Protein AF-A0AAJ8DYX5-F1 (afdb_monomer_lite)

Radius of gyration: 20.35 Å; chains: 1; bounding box: 27×32×62 Å

Foldseek 3Di:
DCVLLVCCLCPVLVQDDDDPPQADDPVVVVPDDDDDCDDDPHHHPCRSVVSVVVCVVVCVSVVSVVVVVVVVVVVCVVCVVCVVPVVPVVPPD

Organism: Aspergillus niger (NCBI:txid5061)

Sequence (93 aa):
ASRKMYTHVRQNLKLPFIVEGTLWRPSDSAKTPDGEATPPPLPTMGDVVGIAYDAIRRGSLYTVAVECIRDVEQDMGKYPHCLVNYPTCASRI

Secondary structure (DSSP, 8-state):
-THHHHHIIIIIS-PPP--TTSS--GGGGTT---S--PPPSS--HHHHHHHHHHHHHTTHHHHHHHHHHHHHHHHHHH-GGGGT-HHHHTT--

pLDDT: mean 80.33, std 16.81, range [41.31, 97.25]

Structure (mmCIF, N/CA/C/O backbone):
data_AF-A0AAJ8DYX5-F1
#
_entry.id   AF-A0AAJ8DYX5-F1
#
loop_
_atom_site.group_PDB
_atom_site.id
_atom_site.type_symbol
_atom_site.label_atom_id
_atom_site.label_alt_id
_atom_site.label_comp_id
_atom_site.label_asym_id
_atom_site.label_entity_id
_atom_site.label_seq_id
_atom_site.pdbx_PDB_ins_code
_atom_site.Cartn_x
_atom_site.Cartn_y
_atom_site.Cartn_z
_atom_site.occupancy
_atom_site.B_iso_or_equiv
_atom_site.auth_seq_id
_atom_site.auth_comp_id
_atom_site.auth_asym_id
_atom_site.auth_atom_id
_atom_site.pdbx_PDB_model_num
ATOM 1 N N . ALA A 1 1 ? 4.906 -4.060 -15.725 1.00 79.38 1 ALA A N 1
ATOM 2 C CA . ALA A 1 1 ? 4.068 -4.768 -14.732 1.00 79.38 1 ALA A CA 1
ATOM 3 C C . ALA A 1 1 ? 4.221 -4.252 -13.291 1.00 79.38 1 ALA A C 1
ATOM 5 O O . ALA A 1 1 ? 3.268 -3.685 -12.771 1.00 79.38 1 ALA A O 1
ATOM 6 N N . SER A 1 2 ? 5.394 -4.360 -12.646 1.00 86.62 2 SER A N 1
ATOM 7 C CA . SER A 1 2 ? 5.587 -4.048 -11.204 1.00 86.62 2 SER A CA 1
ATOM 8 C C . SER A 1 2 ? 5.180 -2.634 -10.754 1.00 86.62 2 SER A C 1
ATOM 10 O O . SER A 1 2 ? 4.831 -2.432 -9.591 1.00 86.62 2 SER A O 1
ATOM 12 N N . ARG A 1 3 ? 5.150 -1.656 -11.671 1.00 92.94 3 ARG A N 1
ATOM 13 C CA . ARG A 1 3 ? 4.639 -0.300 -11.417 1.00 92.94 3 ARG A CA 1
ATOM 14 C C . ARG A 1 3 ? 3.224 -0.296 -10.822 1.00 92.94 3 ARG A C 1
ATOM 16 O O . ARG A 1 3 ? 2.969 0.519 -9.945 1.00 92.94 3 ARG A O 1
ATOM 23 N N . LYS A 1 4 ? 2.331 -1.208 -11.235 1.00 93.38 4 LYS A N 1
ATOM 24 C CA . LYS A 1 4 ? 0.963 -1.302 -10.686 1.00 93.38 4 LYS A CA 1
ATOM 25 C C . LYS A 1 4 ? 0.972 -1.623 -9.192 1.00 93.38 4 LYS A C 1
ATOM 27 O O . LYS A 1 4 ? 0.275 -0.966 -8.423 1.00 93.38 4 LYS A O 1
ATOM 32 N N . MET A 1 5 ? 1.820 -2.565 -8.777 1.00 94.44 5 MET A N 1
ATOM 33 C CA . MET A 1 5 ? 2.012 -2.909 -7.366 1.00 94.44 5 MET A CA 1
ATOM 34 C C . MET A 1 5 ? 2.481 -1.697 -6.560 1.00 94.44 5 MET A C 1
ATOM 36 O O . MET A 1 5 ? 1.898 -1.349 -5.535 1.00 94.44 5 MET A O 1
ATOM 40 N N . TYR A 1 6 ? 3.502 -1.005 -7.064 1.00 94.69 6 TYR A N 1
ATOM 41 C CA . TYR A 1 6 ? 4.038 0.188 -6.420 1.00 94.69 6 TYR A CA 1
ATOM 42 C C . TYR A 1 6 ? 2.992 1.309 -6.303 1.00 94.69 6 TYR A C 1
ATOM 44 O O . TYR A 1 6 ? 2.820 1.896 -5.234 1.00 94.69 6 TYR A O 1
ATOM 52 N N . THR A 1 7 ? 2.252 1.571 -7.383 1.00 95.62 7 THR A N 1
ATOM 53 C CA . THR A 1 7 ? 1.154 2.540 -7.403 1.00 95.62 7 THR A CA 1
ATOM 54 C C . THR A 1 7 ? 0.079 2.181 -6.385 1.00 95.62 7 THR A C 1
ATOM 56 O O . THR A 1 7 ? -0.325 3.048 -5.617 1.00 95.62 7 THR A O 1
ATOM 59 N N . HIS A 1 8 ? -0.335 0.915 -6.310 1.00 95.31 8 HIS A N 1
ATOM 60 C CA . HIS A 1 8 ? -1.343 0.486 -5.345 1.00 95.31 8 HIS A CA 1
ATOM 61 C C . HIS A 1 8 ? -0.888 0.733 -3.901 1.00 95.31 8 HIS A C 1
ATOM 63 O O . HIS A 1 8 ? -1.628 1.302 -3.102 1.00 95.31 8 HIS A O 1
ATOM 69 N N . VAL A 1 9 ? 0.359 0.389 -3.576 1.00 95.50 9 VAL A N 1
ATOM 70 C CA . VAL A 1 9 ? 0.926 0.606 -2.239 1.00 95.50 9 VAL A CA 1
ATOM 71 C C . VAL A 1 9 ? 1.005 2.096 -1.879 1.00 95.50 9 VAL A C 1
ATOM 73 O O . VAL A 1 9 ? 0.674 2.485 -0.759 1.00 95.50 9 VAL A O 1
ATOM 76 N N . ARG A 1 10 ? 1.432 2.951 -2.814 1.00 95.19 10 ARG A N 1
ATOM 77 C CA . ARG A 1 10 ? 1.661 4.379 -2.538 1.00 95.19 10 ARG A CA 1
ATOM 78 C C . ARG A 1 10 ? 0.411 5.241 -2.633 1.00 95.19 10 ARG A C 1
ATOM 80 O O . ARG A 1 10 ? 0.256 6.156 -1.834 1.00 95.19 10 ARG A O 1
ATOM 87 N N . GLN A 1 11 ? -0.465 4.976 -3.594 1.00 94.38 11 GLN A N 1
ATOM 88 C CA . GLN A 1 11 ? -1.624 5.824 -3.879 1.00 94.38 11 GLN A CA 1
ATOM 89 C C . GLN A 1 11 ? -2.907 5.266 -3.263 1.00 94.38 11 GLN A C 1
ATOM 91 O O . GLN A 1 11 ? -3.661 6.020 -2.653 1.00 94.38 11 GLN A O 1
ATOM 96 N N . ASN A 1 12 ? -3.138 3.953 -3.361 1.00 94.81 12 ASN A N 1
ATOM 97 C CA . ASN A 1 12 ? -4.382 3.346 -2.879 1.00 94.81 12 ASN A CA 1
ATOM 98 C C . ASN A 1 12 ? -4.301 3.050 -1.377 1.00 94.81 12 ASN A C 1
ATOM 100 O O . ASN A 1 12 ? -5.191 3.446 -0.630 1.00 94.81 12 ASN A O 1
ATOM 104 N N . LEU A 1 13 ? -3.219 2.401 -0.932 1.00 95.12 13 LEU A N 1
ATOM 105 C CA . LEU A 1 13 ? -2.978 2.117 0.490 1.00 95.12 13 LEU A CA 1
ATOM 106 C C . LEU A 1 13 ? -2.376 3.311 1.244 1.00 95.12 13 LEU A C 1
ATOM 108 O O . LEU A 1 13 ? -2.282 3.272 2.467 1.00 95.12 13 LEU A O 1
ATOM 112 N N . LYS A 1 14 ? -1.975 4.368 0.522 1.00 94.81 14 LYS A N 1
ATOM 113 C CA . LYS A 1 14 ? -1.393 5.602 1.074 1.00 94.81 14 LYS A CA 1
ATOM 114 C C . LYS A 1 14 ? -0.191 5.355 1.994 1.00 94.81 14 LYS A C 1
ATOM 116 O O . LYS A 1 14 ? 0.035 6.120 2.929 1.00 94.81 14 LYS A O 1
ATOM 121 N N . LEU A 1 15 ? 0.596 4.303 1.738 1.00 94.25 15 LEU A N 1
ATOM 122 C CA . LEU A 1 15 ? 1.777 4.033 2.556 1.00 94.25 15 LEU A CA 1
ATOM 123 C C . LEU A 1 15 ? 2.855 5.091 2.283 1.00 94.25 15 LEU A C 1
ATOM 125 O O . LEU A 1 15 ? 3.304 5.207 1.132 1.00 94.25 15 LEU A O 1
ATOM 129 N N . PRO A 1 16 ? 3.328 5.817 3.312 1.00 91.62 16 PRO A N 1
ATOM 130 C CA . PRO A 1 16 ? 4.323 6.864 3.138 1.00 91.62 16 PRO A CA 1
ATOM 131 C C . PRO A 1 16 ? 5.683 6.285 2.744 1.00 91.62 16 PRO A C 1
ATOM 133 O O . PRO A 1 16 ? 5.995 5.111 2.985 1.00 91.62 16 PRO A O 1
ATOM 136 N N . PHE A 1 17 ? 6.522 7.119 2.134 1.00 92.88 17 PHE A N 1
ATOM 137 C CA . PHE A 1 17 ? 7.945 6.814 2.058 1.00 92.88 17 PHE A CA 1
ATOM 138 C C . PHE A 1 17 ? 8.543 6.896 3.451 1.00 92.88 17 PHE A C 1
ATOM 140 O O . PHE A 1 17 ? 8.370 7.897 4.132 1.00 92.88 17 PHE A O 1
ATOM 147 N N . ILE A 1 18 ? 9.249 5.846 3.852 1.00 91.50 18 ILE A N 1
ATOM 148 C CA . ILE A 1 18 ? 9.886 5.790 5.159 1.00 91.50 18 ILE A CA 1
ATOM 149 C C . ILE A 1 18 ? 11.205 6.550 5.067 1.00 91.50 18 ILE A C 1
ATOM 151 O O . ILE A 1 18 ? 12.194 6.045 4.541 1.00 91.50 18 ILE A O 1
ATOM 155 N N . VAL A 1 19 ? 11.185 7.780 5.559 1.00 90.44 19 VAL A N 1
ATOM 156 C CA . VAL A 1 19 ? 12.355 8.641 5.745 1.00 90.44 19 VAL A CA 1
ATOM 157 C C . VAL A 1 19 ? 12.302 9.294 7.126 1.00 90.44 19 VAL A C 1
ATOM 159 O O . VAL A 1 19 ? 11.320 9.160 7.864 1.00 90.44 19 VAL A O 1
ATOM 162 N N . GLU A 1 20 ? 13.362 9.996 7.507 1.00 84.12 20 GLU A N 1
ATOM 163 C CA . GLU A 1 20 ? 13.361 10.778 8.740 1.00 84.12 20 GLU A CA 1
ATOM 164 C C . GLU A 1 20 ? 12.184 11.767 8.780 1.00 84.12 20 GLU A C 1
ATOM 166 O O . GLU A 1 20 ? 11.882 12.428 7.790 1.00 84.12 20 GLU A O 1
ATOM 171 N N . GLY A 1 21 ? 11.473 11.810 9.910 1.00 83.69 21 GLY A N 1
ATOM 172 C CA . GLY A 1 21 ? 10.294 12.660 10.100 1.00 83.69 21 GLY A CA 1
ATOM 173 C C . GLY A 1 21 ? 8.972 12.110 9.549 1.00 83.69 21 GLY A C 1
ATOM 174 O O . GLY A 1 21 ? 7.943 12.750 9.730 1.00 83.69 21 GLY A O 1
ATOM 175 N N . THR A 1 22 ?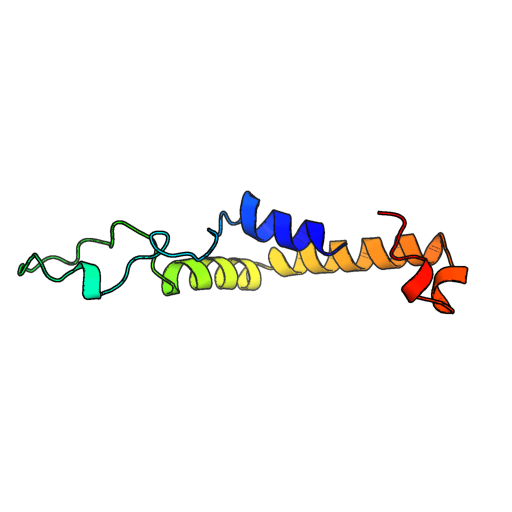 8.952 10.935 8.907 1.00 88.50 22 THR A N 1
ATOM 176 C CA . THR A 1 22 ? 7.691 10.320 8.413 1.00 88.50 22 THR A CA 1
ATOM 177 C C . THR A 1 22 ? 7.043 9.345 9.383 1.00 88.50 22 THR A C 1
ATOM 179 O O . THR A 1 22 ? 5.882 8.980 9.206 1.00 88.50 22 THR A O 1
ATOM 182 N N . LEU A 1 23 ? 7.790 8.925 10.399 1.00 89.56 23 LEU A N 1
ATOM 183 C CA . LEU A 1 23 ? 7.362 7.956 11.390 1.00 89.56 23 LEU A CA 1
ATOM 184 C C . LEU A 1 23 ? 7.597 8.513 12.776 1.00 89.56 23 LEU A C 1
ATOM 186 O O . LEU A 1 23 ? 8.608 9.174 13.017 1.00 89.56 23 LEU A O 1
ATOM 190 N N . TRP A 1 24 ? 6.702 8.169 13.689 1.00 88.31 24 TRP A N 1
ATOM 191 C CA . TRP A 1 24 ? 6.909 8.461 15.094 1.00 88.31 24 TRP A CA 1
ATOM 192 C C . TRP A 1 24 ? 8.017 7.585 15.680 1.00 88.31 24 TRP A C 1
ATOM 194 O O . TRP A 1 24 ? 8.054 6.372 15.435 1.00 88.31 24 TRP A O 1
ATOM 204 N N . ARG A 1 25 ? 8.907 8.185 16.482 1.00 80.81 25 ARG A N 1
ATOM 205 C CA . ARG A 1 25 ? 9.929 7.462 17.241 1.00 80.81 25 ARG A CA 1
ATOM 206 C C . ARG A 1 25 ? 9.728 7.688 18.744 1.00 80.81 25 ARG A C 1
ATOM 208 O O . ARG A 1 25 ? 9.483 8.814 19.164 1.00 80.81 25 ARG A O 1
ATOM 215 N N . PRO A 1 26 ? 9.944 6.667 19.592 1.00 73.31 26 PRO A N 1
ATOM 216 C CA . PRO A 1 26 ? 9.832 6.818 21.045 1.00 73.31 26 PRO A CA 1
ATOM 217 C C . PRO A 1 26 ? 10.731 7.909 21.649 1.00 73.31 26 PRO A C 1
ATOM 219 O O . PRO A 1 26 ? 10.361 8.526 22.643 1.00 73.31 26 PRO A O 1
ATOM 222 N N . SER A 1 27 ? 11.889 8.193 21.038 1.00 68.31 27 SER A N 1
ATOM 223 C CA . SER A 1 27 ? 12.784 9.274 21.484 1.00 68.31 27 SER A CA 1
ATOM 224 C C . SER A 1 27 ? 12.173 10.674 21.334 1.00 68.31 27 SER A C 1
ATOM 226 O O . SER A 1 27 ? 12.626 11.598 22.007 1.00 68.31 27 SER A O 1
ATOM 228 N N . ASP A 1 28 ? 11.146 10.837 20.496 1.00 61.06 28 ASP A N 1
ATOM 229 C CA . ASP A 1 28 ? 10.434 12.107 20.314 1.00 61.06 28 ASP A CA 1
ATOM 230 C C . ASP A 1 28 ? 9.502 12.411 21.507 1.00 61.06 28 ASP A C 1
ATOM 232 O O . ASP A 1 28 ? 9.041 13.537 21.676 1.00 61.06 28 ASP A O 1
ATOM 236 N N . SER A 1 29 ? 9.256 11.418 22.374 1.00 60.47 29 SER A N 1
ATOM 237 C CA . SER A 1 29 ? 8.373 11.500 23.547 1.00 60.47 29 SER A CA 1
ATOM 238 C C . SER A 1 29 ? 9.036 12.093 24.799 1.00 60.47 29 SER A C 1
ATOM 240 O O . SER A 1 29 ? 8.386 12.197 25.840 1.00 60.47 29 SER A O 1
ATOM 242 N N . ALA A 1 30 ? 10.314 12.480 24.743 1.00 56.66 30 ALA A N 1
ATOM 243 C CA . ALA A 1 30 ? 11.122 12.845 25.915 1.00 56.66 30 ALA A CA 1
ATOM 244 C C . ALA A 1 30 ? 10.707 14.148 26.647 1.00 56.66 30 ALA A C 1
ATOM 246 O O . ALA A 1 30 ? 11.487 14.668 27.443 1.00 56.66 30 ALA A O 1
ATOM 247 N N . LYS A 1 31 ? 9.515 14.710 26.393 1.00 55.75 31 LYS A N 1
ATOM 248 C CA . LYS A 1 31 ? 9.089 16.010 26.946 1.00 55.75 31 LYS A CA 1
ATOM 249 C C . LYS A 1 31 ? 7.783 16.044 27.739 1.00 55.75 31 LYS A C 1
ATOM 251 O O . LYS A 1 31 ? 7.476 17.108 28.266 1.00 55.75 31 LYS A O 1
ATOM 256 N N . THR A 1 32 ? 7.047 14.949 27.907 1.00 54.69 32 THR A N 1
ATOM 257 C CA . THR A 1 32 ? 5.807 14.990 28.707 1.00 54.69 32 THR A CA 1
ATOM 258 C C . THR A 1 32 ? 5.654 13.755 29.589 1.00 54.69 32 THR A C 1
ATOM 260 O O . THR A 1 32 ? 5.397 12.670 29.066 1.00 54.69 32 THR A O 1
ATOM 263 N N . PRO A 1 33 ? 5.797 13.897 30.918 1.00 58.00 33 PRO A N 1
ATOM 264 C CA . PRO A 1 33 ? 5.322 12.909 31.864 1.00 58.00 33 PRO A CA 1
ATOM 265 C C . PRO A 1 33 ? 3.853 13.225 32.155 1.00 58.00 33 PRO A C 1
ATOM 267 O O . PRO A 1 33 ? 3.592 14.108 32.956 1.00 58.00 33 PRO A O 1
ATOM 270 N N . ASP A 1 34 ? 2.904 12.567 31.488 1.00 52.34 34 ASP A N 1
ATOM 271 C CA . ASP A 1 34 ? 1.571 12.377 32.079 1.00 52.34 34 ASP A CA 1
ATOM 272 C C . ASP A 1 34 ? 0.720 11.359 31.305 1.00 52.34 34 ASP A C 1
ATOM 274 O O . ASP A 1 34 ? 0.283 11.599 30.183 1.00 52.34 34 ASP A O 1
ATOM 278 N N . GLY A 1 35 ? 0.521 10.202 31.941 1.00 59.62 35 GLY A N 1
ATOM 279 C CA . GLY A 1 35 ? -0.789 9.616 32.258 1.00 59.62 35 GLY A CA 1
ATOM 280 C C . GLY A 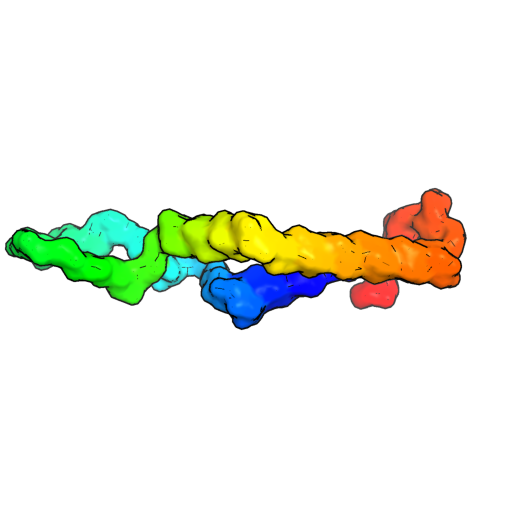1 35 ? -1.759 9.144 31.171 1.00 59.62 35 GLY A C 1
ATOM 281 O O . GLY A 1 35 ? -2.484 8.189 31.433 1.00 59.62 35 GLY A O 1
ATOM 282 N N . GLU A 1 36 ? -1.794 9.730 29.979 1.00 55.56 36 GLU A N 1
ATOM 283 C CA . GLU A 1 36 ? -2.842 9.459 28.987 1.00 55.56 36 GLU A CA 1
ATOM 284 C C . GLU A 1 36 ? -2.201 9.019 27.666 1.00 55.56 36 GLU A C 1
ATOM 286 O O . GLU A 1 36 ? -1.358 9.728 27.109 1.00 55.56 36 GLU A O 1
ATOM 291 N N . ALA A 1 37 ? -2.581 7.838 27.161 1.00 64.94 37 ALA A N 1
ATOM 292 C CA . ALA A 1 37 ? -2.075 7.263 25.913 1.00 64.94 37 ALA A CA 1
ATOM 293 C C . ALA A 1 37 ? -2.555 8.076 24.698 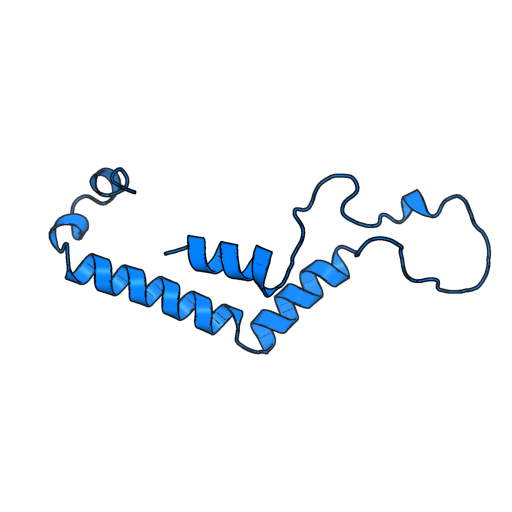1.00 64.94 37 ALA A C 1
ATOM 295 O O . ALA A 1 37 ? -3.427 7.661 23.937 1.00 64.94 37 ALA A O 1
ATOM 296 N N . THR A 1 38 ? -1.991 9.267 24.531 1.00 67.19 38 THR A N 1
ATOM 297 C CA . THR A 1 38 ? -2.237 10.117 23.375 1.00 67.19 38 THR A CA 1
ATOM 298 C C . THR A 1 38 ? -1.620 9.425 22.159 1.00 67.19 38 THR A C 1
ATOM 300 O O . THR A 1 38 ? -0.436 9.073 22.204 1.00 67.19 38 THR A O 1
ATOM 303 N N . PRO A 1 39 ? -2.389 9.182 21.081 1.00 67.44 39 PRO A N 1
ATOM 304 C CA . PRO A 1 39 ? -1.850 8.543 19.892 1.00 67.44 39 PRO A CA 1
ATOM 305 C C . PRO A 1 39 ? -0.705 9.387 19.315 1.00 67.44 39 PRO A C 1
ATOM 307 O O . PRO A 1 39 ? -0.762 10.622 19.362 1.00 67.44 39 PRO A O 1
ATOM 310 N N . PRO A 1 40 ? 0.344 8.745 18.778 1.00 77.94 40 PRO A N 1
ATOM 311 C CA . PRO A 1 40 ? 1.483 9.466 18.244 1.00 77.94 40 PRO A CA 1
ATOM 312 C C . PRO A 1 40 ? 1.052 10.385 17.084 1.00 77.94 40 PRO A C 1
ATOM 314 O O . PRO A 1 40 ? 0.195 10.009 16.283 1.00 77.94 40 PRO A O 1
ATOM 317 N N . PRO A 1 41 ? 1.652 11.582 16.949 1.00 81.56 41 PRO A N 1
ATOM 318 C CA . PRO A 1 41 ? 1.299 12.549 15.902 1.00 81.56 41 PRO A CA 1
ATOM 319 C C . PRO A 1 41 ? 1.665 12.083 14.483 1.00 81.56 41 PRO A C 1
ATOM 321 O O . PRO A 1 41 ? 1.179 12.637 13.500 1.00 81.56 41 PRO A O 1
ATOM 324 N N . LEU A 1 42 ? 2.539 11.081 14.375 1.00 88.31 42 LEU A N 1
ATOM 325 C CA . LEU A 1 42 ? 2.948 10.434 13.133 1.00 88.31 42 LEU A CA 1
ATOM 326 C C . LEU A 1 42 ? 2.633 8.935 13.223 1.00 88.31 42 LEU A C 1
ATOM 328 O O . LEU A 1 42 ? 2.629 8.385 14.326 1.00 88.31 42 LEU A O 1
ATOM 332 N N . PRO A 1 43 ? 2.410 8.246 12.090 1.00 90.69 43 PRO A N 1
ATOM 333 C CA . PRO A 1 43 ? 2.216 6.803 12.106 1.00 90.69 43 PRO A CA 1
ATOM 334 C C . PRO A 1 43 ? 3.462 6.096 12.643 1.00 90.69 43 PRO A C 1
ATOM 336 O O . PRO A 1 43 ? 4.601 6.498 12.388 1.00 90.69 43 PRO A O 1
ATOM 339 N N . THR A 1 44 ? 3.255 5.006 13.368 1.00 91.56 44 THR A N 1
ATOM 340 C CA . THR A 1 44 ? 4.331 4.096 13.750 1.00 91.56 44 THR A CA 1
ATOM 341 C C . THR A 1 44 ? 4.667 3.154 12.594 1.00 91.56 44 THR A C 1
ATOM 343 O O . THR A 1 44 ? 3.887 2.963 11.656 1.00 91.56 44 THR A O 1
ATOM 346 N N . MET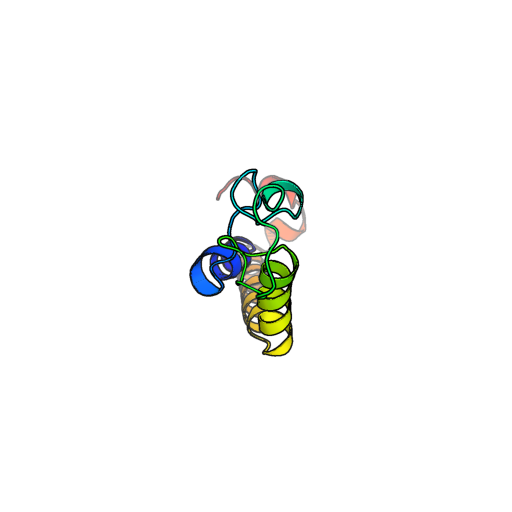 A 1 45 ? 5.817 2.480 12.678 1.00 91.81 45 MET A N 1
ATOM 347 C CA . MET A 1 45 ? 6.107 1.369 11.764 1.00 91.81 45 MET A CA 1
ATOM 348 C C . MET A 1 45 ? 5.071 0.244 11.856 1.00 91.81 45 MET A C 1
ATOM 350 O O . MET A 1 45 ? 4.783 -0.394 10.844 1.00 91.81 45 MET A O 1
ATOM 354 N N . GLY A 1 46 ? 4.500 0.020 13.045 1.00 92.69 46 GLY A N 1
ATOM 355 C CA . GLY A 1 46 ? 3.435 -0.957 13.251 1.00 92.69 46 GLY A CA 1
ATOM 356 C C . GLY A 1 46 ? 2.187 -0.618 12.440 1.00 92.69 46 GLY A C 1
ATOM 357 O O . GLY A 1 46 ? 1.635 -1.502 11.793 1.00 92.69 46 GLY A O 1
ATOM 358 N N . ASP A 1 47 ? 1.807 0.660 12.382 1.00 93.50 47 ASP A N 1
ATOM 359 C CA . ASP A 1 47 ? 0.650 1.121 11.606 1.00 93.50 47 ASP A CA 1
ATOM 360 C C . ASP A 1 47 ? 0.869 0.924 10.101 1.00 93.50 47 ASP A C 1
ATOM 362 O O . ASP A 1 47 ? 0.016 0.372 9.405 1.00 93.50 47 ASP A O 1
ATOM 366 N N . VAL A 1 48 ? 2.046 1.311 9.594 1.00 94.81 48 VAL A N 1
ATOM 367 C CA . VAL A 1 48 ? 2.399 1.173 8.170 1.00 94.81 48 VAL A CA 1
ATOM 368 C C . VAL A 1 48 ? 2.396 -0.295 7.738 1.00 94.81 48 VAL A C 1
ATOM 370 O O . VAL A 1 48 ? 1.812 -0.642 6.708 1.00 94.81 48 VAL A O 1
ATOM 373 N N . VAL A 1 49 ? 3.024 -1.172 8.526 1.00 94.94 49 VAL A N 1
ATOM 374 C CA . VAL A 1 49 ? 3.043 -2.617 8.252 1.00 94.94 49 VAL A CA 1
ATOM 375 C C . VAL A 1 49 ? 1.652 -3.223 8.431 1.00 94.94 49 VAL A C 1
ATOM 377 O O . VAL A 1 49 ? 1.256 -4.070 7.633 1.00 94.94 49 VAL A O 1
ATOM 380 N N . GLY A 1 50 ? 0.884 -2.763 9.419 1.00 96.50 50 GLY A N 1
ATOM 381 C CA . GLY A 1 50 ? -0.484 -3.204 9.675 1.00 96.50 50 GLY A CA 1
ATOM 382 C C . GLY A 1 50 ? -1.413 -2.952 8.490 1.00 96.50 50 GLY A C 1
ATOM 383 O O . GLY A 1 50 ? -2.145 -3.855 8.089 1.00 96.50 50 GLY A O 1
ATOM 384 N N . ILE A 1 51 ? -1.326 -1.776 7.860 1.00 95.94 51 ILE A N 1
ATOM 385 C CA . ILE A 1 51 ? -2.087 -1.456 6.641 1.00 95.94 51 ILE A CA 1
ATOM 386 C C . ILE A 1 51 ? -1.703 -2.401 5.494 1.00 95.94 51 ILE A C 1
ATOM 388 O O . ILE A 1 51 ? -2.578 -2.937 4.811 1.00 95.94 51 ILE A O 1
ATOM 392 N N . ALA A 1 52 ? -0.404 -2.635 5.283 1.00 95.62 52 ALA A N 1
ATOM 393 C CA . ALA A 1 52 ? 0.059 -3.559 4.248 1.00 95.62 52 ALA A CA 1
ATOM 394 C C . ALA A 1 52 ? -0.435 -4.991 4.510 1.00 95.62 52 ALA A C 1
ATOM 396 O O . ALA A 1 52 ? -0.927 -5.656 3.600 1.00 95.62 52 ALA A O 1
ATOM 397 N N . TYR A 1 53 ? -0.357 -5.450 5.759 1.00 96.75 53 TYR A N 1
ATOM 398 C CA . TYR A 1 53 ? -0.835 -6.767 6.159 1.00 96.75 53 TYR A CA 1
ATOM 399 C C . TYR A 1 53 ? -2.349 -6.908 5.976 1.00 96.75 53 TYR A C 1
ATOM 401 O O . TYR A 1 53 ? -2.812 -7.923 5.459 1.00 96.75 53 TYR A O 1
ATOM 409 N N . ASP A 1 54 ? -3.131 -5.883 6.324 1.00 97.25 54 ASP A N 1
ATOM 410 C CA . ASP A 1 54 ? -4.579 -5.902 6.117 1.00 97.25 54 ASP A CA 1
ATOM 411 C C . ASP A 1 54 ? -4.938 -5.981 4.625 1.00 97.25 54 ASP A C 1
ATOM 413 O O . ASP A 1 54 ? -5.844 -6.722 4.242 1.00 97.25 54 ASP A O 1
ATOM 417 N N . ALA A 1 55 ? -4.178 -5.304 3.762 1.00 95.81 55 ALA A N 1
ATOM 418 C CA . ALA A 1 55 ? -4.334 -5.389 2.311 1.00 95.81 55 ALA A CA 1
ATOM 419 C C . ALA A 1 55 ? -4.000 -6.788 1.752 1.00 95.81 55 ALA A C 1
ATOM 421 O O . ALA A 1 55 ? -4.678 -7.268 0.839 1.00 95.81 55 ALA A O 1
ATOM 422 N N . ILE A 1 56 ? -3.004 -7.481 2.320 1.00 95.75 56 ILE A N 1
ATOM 423 C CA . ILE A 1 56 ? -2.730 -8.896 2.005 1.00 95.75 56 ILE A CA 1
ATOM 424 C C . ILE A 1 56 ? -3.906 -9.762 2.459 1.00 95.75 56 ILE A C 1
ATOM 426 O O . ILE A 1 56 ? -4.444 -10.538 1.673 1.00 95.75 56 ILE A O 1
ATOM 430 N N . ARG A 1 57 ? -4.342 -9.594 3.710 1.00 97.06 57 ARG A N 1
ATOM 431 C CA . ARG A 1 57 ? -5.416 -10.379 4.330 1.00 97.06 57 ARG A CA 1
ATOM 432 C C . ARG A 1 57 ? -6.750 -10.240 3.595 1.00 97.06 57 ARG A C 1
ATOM 434 O O . ARG A 1 57 ? -7.494 -11.209 3.496 1.00 97.06 57 ARG A O 1
ATOM 441 N N . ARG A 1 58 ? -7.053 -9.051 3.066 1.00 96.56 58 ARG A N 1
ATOM 442 C CA . ARG A 1 58 ? -8.244 -8.784 2.238 1.00 96.56 58 ARG A CA 1
ATOM 443 C C . ARG A 1 58 ? -8.087 -9.218 0.779 1.00 96.56 58 ARG A C 1
ATOM 445 O O . ARG A 1 58 ? -9.040 -9.107 0.015 1.00 96.56 58 ARG A O 1
ATOM 452 N N . GLY A 1 59 ? -6.900 -9.667 0.379 1.00 96.19 59 GLY A N 1
ATOM 453 C CA . GLY A 1 59 ? -6.601 -10.102 -0.982 1.00 96.19 59 GLY A CA 1
ATOM 454 C C . GLY A 1 59 ? -6.387 -8.969 -1.988 1.00 96.19 59 GLY A C 1
ATOM 455 O O . GLY A 1 59 ? -6.155 -9.255 -3.158 1.00 96.19 59 GLY A O 1
ATOM 456 N N . SER A 1 60 ? -6.407 -7.693 -1.586 1.00 95.38 60 SER A N 1
ATOM 457 C CA . SER A 1 60 ? -6.267 -6.583 -2.542 1.00 95.38 60 SER A CA 1
ATOM 458 C C . SER A 1 60 ? -4.882 -6.560 -3.190 1.00 95.38 60 SER A C 1
ATOM 460 O O . SER A 1 60 ? -4.768 -6.380 -4.401 1.00 95.38 60 SER A O 1
ATOM 462 N N . LEU A 1 61 ? -3.828 -6.824 -2.410 1.00 93.56 61 LEU A N 1
ATOM 463 C CA . LEU A 1 61 ? -2.468 -6.945 -2.944 1.00 93.56 61 LEU A CA 1
ATOM 464 C C . LEU A 1 61 ? -2.304 -8.188 -3.828 1.00 93.56 61 LEU A C 1
ATOM 466 O O . LEU A 1 61 ? -1.585 -8.131 -4.824 1.00 93.56 61 LEU A O 1
ATOM 470 N N . TYR A 1 62 ? -3.001 -9.283 -3.512 1.00 94.75 62 TYR A N 1
ATOM 471 C CA . TYR A 1 62 ? -3.003 -10.484 -4.349 1.00 94.75 62 TYR A CA 1
ATOM 472 C C . TYR A 1 62 ? -3.625 -10.207 -5.723 1.00 94.75 62 TYR A C 1
ATOM 474 O O . TYR A 1 62 ? -3.017 -10.528 -6.742 1.00 94.75 62 TYR A O 1
ATOM 482 N N . THR A 1 63 ? -4.777 -9.534 -5.773 1.00 96.00 63 THR A N 1
ATOM 483 C CA . THR A 1 63 ? -5.429 -9.145 -7.034 1.00 96.00 63 THR A CA 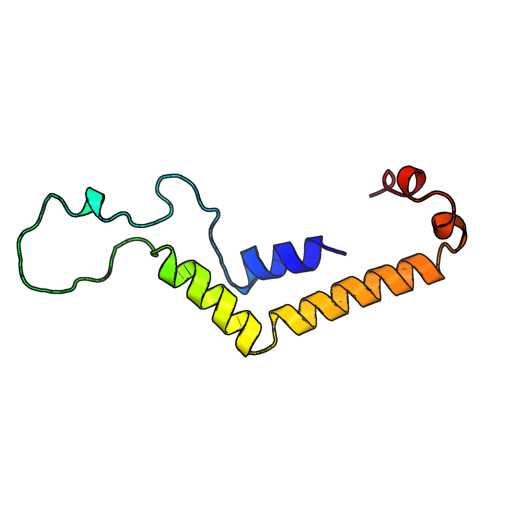1
ATOM 484 C C . THR A 1 63 ? -4.494 -8.324 -7.921 1.00 96.00 63 THR A C 1
ATOM 486 O O . THR A 1 63 ? -4.319 -8.640 -9.097 1.00 96.00 63 THR A O 1
ATOM 489 N N . VAL A 1 64 ? -3.814 -7.324 -7.351 1.00 95.50 64 VAL A N 1
ATOM 490 C CA . VAL A 1 64 ? -2.856 -6.494 -8.100 1.00 95.50 64 VAL A CA 1
ATOM 491 C C . VAL A 1 64 ? -1.644 -7.308 -8.565 1.00 95.50 64 VAL A C 1
ATOM 493 O O . VAL A 1 64 ? -1.140 -7.079 -9.665 1.00 95.50 64 VAL A O 1
ATOM 496 N N . ALA A 1 65 ? -1.175 -8.276 -7.771 1.00 94.94 65 ALA A N 1
ATOM 497 C CA . ALA A 1 65 ? -0.094 -9.174 -8.178 1.00 94.94 65 ALA A CA 1
ATOM 498 C C . ALA A 1 65 ? -0.493 -10.031 -9.389 1.00 94.94 65 ALA A C 1
ATOM 500 O O . ALA A 1 65 ? 0.276 -10.131 -10.346 1.00 94.94 65 ALA A O 1
ATOM 501 N N . VAL A 1 66 ? -1.705 -10.594 -9.380 1.00 95.38 66 VAL A N 1
ATOM 502 C CA . VAL A 1 66 ? -2.240 -11.381 -10.500 1.00 95.38 66 VAL A CA 1
ATOM 503 C C . VAL A 1 66 ? -2.361 -10.526 -11.760 1.00 95.38 66 VAL A C 1
ATOM 505 O O . VAL A 1 66 ? -1.960 -10.967 -12.833 1.00 95.38 66 VAL A O 1
ATOM 508 N N . GLU A 1 67 ? -2.844 -9.287 -11.652 1.00 94.25 67 GLU A N 1
ATOM 509 C CA . GLU A 1 67 ? -2.874 -8.361 -12.790 1.00 94.25 67 GLU A CA 1
ATOM 510 C C . GLU A 1 67 ? -1.476 -8.072 -13.342 1.00 94.25 67 GLU A C 1
ATOM 512 O O . GLU A 1 67 ? -1.286 -8.077 -14.556 1.00 94.25 67 GLU A O 1
ATOM 517 N N . CYS A 1 68 ? -0.483 -7.868 -12.470 1.00 92.62 68 CYS A N 1
ATOM 518 C CA . CYS A 1 68 ? 0.899 -7.677 -12.902 1.00 92.62 68 CYS A CA 1
ATOM 519 C C . CYS A 1 68 ? 1.416 -8.885 -13.692 1.00 92.62 68 CYS A C 1
ATOM 521 O O . CYS A 1 68 ? 2.078 -8.692 -14.707 1.00 92.62 68 CYS A O 1
ATOM 523 N N . ILE A 1 69 ? 1.133 -10.110 -13.240 1.00 91.94 69 ILE A N 1
ATOM 524 C CA . ILE A 1 69 ? 1.563 -11.339 -13.925 1.00 91.94 69 ILE A CA 1
ATOM 525 C C . ILE A 1 69 ? 0.857 -11.473 -15.277 1.00 91.94 69 ILE A C 1
ATOM 527 O O . ILE A 1 69 ? 1.520 -11.695 -16.286 1.00 91.94 69 ILE A O 1
ATOM 531 N N . ARG A 1 70 ? -0.461 -11.246 -15.324 1.00 90.81 70 ARG A N 1
ATOM 532 C CA . ARG A 1 70 ? -1.239 -11.306 -16.570 1.00 90.81 70 ARG A CA 1
ATOM 533 C C . ARG A 1 70 ? -0.759 -10.298 -17.612 1.00 90.81 70 ARG A C 1
ATOM 535 O O . ARG A 1 70 ? -0.727 -10.634 -18.792 1.00 90.81 70 ARG A O 1
ATOM 542 N N . ASP A 1 71 ? -0.371 -9.090 -17.199 1.00 88.25 71 ASP A N 1
ATOM 543 C CA . ASP A 1 71 ? 0.226 -8.109 -18.115 1.00 88.25 71 ASP A CA 1
ATOM 544 C C . ASP A 1 71 ? 1.518 -8.659 -18.741 1.00 88.25 71 ASP A C 1
ATOM 546 O O . ASP A 1 71 ? 1.721 -8.533 -19.946 1.00 88.25 71 ASP A O 1
ATOM 550 N N . VAL A 1 72 ? 2.379 -9.295 -17.933 1.00 86.00 72 VAL A N 1
ATOM 551 C CA . VAL A 1 72 ? 3.631 -9.899 -18.419 1.00 86.00 72 VAL A CA 1
ATOM 552 C C . VAL A 1 72 ? 3.337 -11.034 -19.394 1.00 86.00 72 VAL A C 1
ATOM 554 O O . VAL A 1 72 ? 3.922 -11.067 -20.470 1.00 86.00 72 VAL A O 1
ATOM 557 N N . GLU A 1 73 ? 2.412 -11.934 -19.064 1.00 84.69 73 GLU A N 1
ATOM 558 C CA . GLU A 1 73 ? 2.028 -13.042 -19.947 1.00 84.69 73 GLU A CA 1
ATOM 559 C C . GLU A 1 73 ? 1.475 -12.541 -21.291 1.00 84.69 73 GLU A C 1
ATOM 561 O O . GLU A 1 73 ? 1.813 -13.080 -22.346 1.00 84.69 73 GLU A O 1
ATOM 566 N N . GLN A 1 74 ? 0.668 -11.475 -21.279 1.00 82.50 74 GLN A N 1
ATOM 567 C CA . GLN A 1 74 ? 0.162 -10.852 -22.505 1.00 82.50 74 GLN A CA 1
ATOM 568 C C . GLN A 1 74 ? 1.268 -10.198 -23.333 1.00 82.50 74 GLN A C 1
ATOM 570 O O . GLN A 1 74 ? 1.266 -10.327 -24.559 1.00 82.50 74 GLN A O 1
ATOM 575 N N . ASP A 1 75 ? 2.210 -9.507 -22.692 1.00 78.44 75 ASP A N 1
ATOM 576 C CA . ASP A 1 75 ? 3.354 -8.916 -23.384 1.00 78.44 75 ASP A CA 1
ATOM 577 C C . ASP A 1 75 ? 4.262 -10.007 -23.978 1.00 78.44 75 ASP A C 1
ATOM 579 O O . ASP A 1 75 ? 4.704 -9.893 -25.121 1.00 78.44 75 ASP A O 1
ATOM 583 N N . MET A 1 76 ? 4.453 -11.127 -23.276 1.00 72.12 76 MET A N 1
ATOM 584 C CA . MET A 1 76 ? 5.199 -12.286 -23.783 1.00 72.12 76 MET A CA 1
ATOM 585 C C . MET A 1 76 ? 4.501 -12.962 -24.972 1.00 72.12 76 MET A C 1
ATOM 587 O O . MET A 1 76 ? 5.170 -13.353 -25.928 1.00 72.12 76 MET A O 1
ATOM 591 N N . GLY A 1 77 ? 3.167 -13.048 -24.962 1.00 68.06 77 GLY A N 1
ATOM 592 C CA . GLY A 1 77 ? 2.384 -13.547 -26.097 1.00 68.06 77 GLY A CA 1
ATOM 593 C C . GLY A 1 77 ? 2.478 -12.660 -27.346 1.00 68.06 77 GLY A C 1
ATOM 594 O O . GLY A 1 77 ? 2.378 -13.160 -28.465 1.00 68.06 77 GLY A O 1
ATOM 595 N N . LYS A 1 78 ? 2.715 -11.352 -27.173 1.00 66.88 78 LYS A N 1
ATOM 596 C CA . LYS A 1 78 ? 2.928 -10.398 -28.277 1.00 66.88 78 LYS A CA 1
ATOM 597 C C . LYS A 1 78 ? 4.358 -10.426 -28.826 1.00 66.88 78 LYS A C 1
ATOM 599 O O . LYS A 1 78 ? 4.555 -10.117 -30.001 1.00 66.88 78 LYS A O 1
ATOM 604 N N . TYR A 1 79 ? 5.344 -10.809 -28.012 1.00 65.00 79 TYR A N 1
ATOM 605 C CA . TYR A 1 79 ? 6.767 -10.778 -28.372 1.00 65.00 79 TYR A CA 1
ATOM 606 C C . TYR A 1 79 ? 7.488 -12.094 -28.018 1.00 65.00 79 TYR A C 1
ATOM 608 O O . TYR A 1 79 ? 8.344 -12.119 -27.129 1.00 65.00 79 TYR A O 1
ATOM 616 N N . PRO A 1 80 ? 7.224 -13.197 -28.749 1.00 63.72 80 PRO A N 1
ATOM 617 C CA . PRO A 1 80 ? 7.816 -14.509 -28.460 1.00 63.72 80 PRO A CA 1
ATOM 618 C C . PRO A 1 80 ? 9.352 -14.539 -28.590 1.00 63.72 80 PRO A C 1
ATOM 620 O O . PRO A 1 80 ? 10.011 -15.399 -28.014 1.00 63.72 80 PRO A O 1
ATOM 623 N N . HIS A 1 81 ? 9.952 -13.578 -29.300 1.00 62.25 81 HIS A N 1
ATOM 624 C CA . HIS A 1 81 ? 11.406 -13.442 -29.451 1.00 62.25 81 HIS A CA 1
ATOM 625 C C . HIS A 1 81 ? 12.117 -12.897 -28.199 1.00 62.25 81 HIS A C 1
ATOM 627 O O . HIS A 1 81 ? 13.324 -13.091 -28.061 1.00 62.25 81 HIS A O 1
ATOM 633 N N . CYS A 1 82 ? 11.399 -12.273 -27.257 1.00 59.28 82 CYS A N 1
ATOM 634 C CA . CYS A 1 82 ? 11.986 -11.820 -25.990 1.00 59.28 82 CYS A CA 1
ATOM 635 C C . CYS A 1 82 ? 12.236 -12.979 -24.995 1.00 59.28 82 CYS A C 1
ATOM 637 O O . CYS A 1 82 ? 12.848 -12.759 -23.953 1.00 59.28 82 CYS A O 1
ATOM 639 N N . LEU A 1 83 ? 11.831 -14.218 -25.320 1.00 53.91 83 LEU A N 1
ATOM 640 C CA . LEU A 1 83 ? 12.115 -15.420 -24.519 1.00 53.91 83 LEU A CA 1
ATOM 641 C C . LEU A 1 83 ? 13.592 -15.844 -24.550 1.00 53.91 83 LEU A C 1
ATOM 643 O O . LEU A 1 83 ? 14.054 -16.502 -23.623 1.00 53.91 83 LEU A O 1
ATOM 647 N N . VAL A 1 84 ? 14.332 -15.481 -25.604 1.00 57.19 84 VAL A N 1
ATOM 648 C CA . VAL A 1 84 ? 15.708 -15.966 -25.834 1.00 57.19 84 VAL A CA 1
ATOM 649 C C . VAL A 1 84 ? 16.766 -14.933 -25.423 1.00 57.19 84 VAL A C 1
ATOM 651 O O . VAL A 1 84 ? 17.885 -15.304 -25.093 1.00 57.19 84 VAL A O 1
ATOM 654 N N . ASN A 1 85 ? 16.416 -13.642 -25.378 1.00 50.44 85 ASN A N 1
ATOM 655 C CA . ASN A 1 85 ? 17.317 -12.551 -24.989 1.00 50.44 85 ASN A CA 1
ATOM 656 C C . ASN A 1 85 ? 16.583 -11.527 -24.108 1.00 50.44 85 ASN A C 1
ATOM 658 O O . ASN A 1 85 ? 16.203 -10.442 -24.545 1.00 50.44 85 ASN A O 1
ATOM 662 N N . TYR A 1 86 ? 16.409 -11.869 -22.832 1.00 52.22 86 TYR A N 1
ATOM 663 C CA . TYR A 1 86 ? 15.772 -11.001 -21.839 1.00 52.22 86 TYR A CA 1
ATOM 664 C C . TYR A 1 86 ? 16.447 -9.620 -21.627 1.00 52.22 86 TYR A C 1
ATOM 666 O O . TYR A 1 86 ? 15.720 -8.658 -21.378 1.00 52.22 86 TYR A O 1
ATOM 674 N N . PRO A 1 87 ? 17.786 -9.433 -21.742 1.00 54.31 87 PRO A N 1
ATOM 675 C CA . PRO A 1 87 ? 18.370 -8.129 -21.426 1.00 54.31 87 PRO A CA 1
ATOM 676 C C . PRO A 1 87 ? 18.166 -7.071 -22.523 1.00 54.31 87 PRO A C 1
ATOM 678 O O . PRO A 1 87 ? 18.286 -5.886 -22.231 1.00 54.31 87 PRO A O 1
ATOM 681 N N . THR A 1 88 ? 17.829 -7.444 -23.764 1.00 52.38 88 THR A N 1
ATOM 682 C CA . THR A 1 88 ? 17.694 -6.478 -24.875 1.00 52.38 88 THR A CA 1
ATOM 683 C C . THR A 1 88 ? 16.287 -5.898 -25.029 1.00 52.38 88 THR A C 1
ATOM 685 O O . THR A 1 88 ? 16.149 -4.791 -25.548 1.00 52.38 88 THR A O 1
ATOM 688 N N . CYS A 1 89 ? 15.241 -6.575 -24.540 1.00 51.12 89 CYS A N 1
ATOM 689 C CA . CYS A 1 89 ? 13.870 -6.041 -24.568 1.00 51.12 89 CYS A CA 1
ATOM 690 C C . CYS A 1 89 ? 13.571 -5.065 -23.404 1.00 51.12 89 CYS A C 1
ATOM 692 O O . CYS A 1 89 ? 12.573 -4.349 -23.454 1.00 51.12 89 CYS A O 1
ATOM 694 N N . ALA A 1 90 ? 14.434 -4.975 -22.382 1.00 53.62 90 ALA A N 1
ATOM 695 C CA . ALA A 1 90 ? 14.228 -4.105 -21.217 1.00 53.62 90 ALA A CA 1
ATOM 696 C C . ALA A 1 90 ? 14.447 -2.597 -21.488 1.00 53.62 90 ALA A C 1
ATOM 698 O O . ALA A 1 90 ? 14.093 -1.775 -20.648 1.00 53.62 90 ALA A O 1
ATOM 699 N N . SER A 1 91 ? 15.006 -2.213 -22.644 1.00 49.78 91 SER A N 1
ATOM 700 C CA . SER A 1 91 ? 15.380 -0.819 -22.961 1.00 49.78 91 SER A CA 1
ATOM 701 C C . SER A 1 91 ? 14.336 -0.017 -23.756 1.00 49.78 91 SER A C 1
ATOM 703 O O . SER A 1 91 ? 14.665 1.046 -24.277 1.00 49.78 91 SER A O 1
ATOM 705 N N . ARG A 1 92 ? 13.093 -0.499 -23.898 1.00 47.59 92 ARG A N 1
ATOM 706 C CA . ARG A 1 92 ? 12.017 0.205 -24.634 1.00 47.59 92 ARG A CA 1
ATOM 707 C C . ARG A 1 92 ? 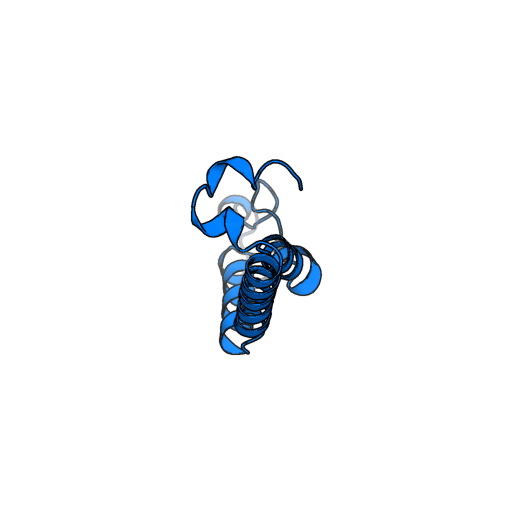10.789 0.559 -23.783 1.00 47.59 92 ARG A C 1
ATOM 709 O O . ARG A 1 92 ? 9.677 0.600 -24.304 1.00 47.59 92 ARG A O 1
ATOM 716 N N . ILE A 1 93 ? 10.992 0.839 -22.496 1.00 41.31 93 ILE A N 1
ATOM 717 C CA . ILE A 1 93 ? 9.974 1.438 -21.617 1.00 41.31 93 ILE A CA 1
ATOM 718 C C . ILE A 1 93 ? 10.532 2.724 -21.022 1.00 41.31 93 ILE A C 1
ATOM 720 O O . ILE A 1 93 ? 11.690 2.679 -20.553 1.00 41.31 93 ILE A O 1
#